Protein AF-A0A9E5MXH0-F1 (afdb_monomer_lite)

Radius of gyration: 25.05 Å; chains: 1; bounding box: 54×16×66 Å

Structure (mmCIF, N/CA/C/O backbone):
data_AF-A0A9E5MXH0-F1
#
_entry.id   AF-A0A9E5MXH0-F1
#
loop_
_atom_site.group_PDB
_atom_site.id
_atom_site.type_symbol
_atom_site.label_atom_id
_atom_site.label_alt_id
_atom_site.label_comp_id
_atom_site.label_asym_id
_atom_site.label_entity_id
_atom_site.label_seq_id
_atom_site.pdbx_PDB_ins_code
_atom_site.Cartn_x
_atom_site.Cartn_y
_atom_site.Cartn_z
_atom_site.occupancy
_atom_site.B_iso_or_equiv
_atom_site.auth_seq_id
_atom_site.auth_comp_id
_atom_site.auth_asym_id
_atom_site.auth_atom_id
_atom_site.pdbx_PDB_model_num
ATOM 1 N N . VAL A 1 1 ? 4.016 -2.765 -22.501 1.00 86.38 1 VAL A N 1
ATOM 2 C CA . VAL A 1 1 ? 4.146 -1.748 -23.577 1.00 86.38 1 VAL A CA 1
ATOM 3 C C . VAL A 1 1 ? 5.470 -0.991 -23.498 1.00 86.38 1 VAL A C 1
ATOM 5 O O . VAL A 1 1 ? 6.201 -1.037 -24.473 1.00 86.38 1 VAL A O 1
ATOM 8 N N . ALA A 1 2 ? 5.832 -0.376 -22.363 1.00 87.38 2 ALA A N 1
ATOM 9 C CA . ALA A 1 2 ? 7.079 0.398 -22.224 1.00 87.38 2 ALA A CA 1
ATOM 10 C C . ALA A 1 2 ? 8.354 -0.352 -22.674 1.00 87.38 2 ALA A C 1
ATOM 12 O O . ALA A 1 2 ? 9.122 0.174 -23.471 1.00 87.38 2 ALA A O 1
ATOM 13 N N . VAL A 1 3 ? 8.527 -1.613 -22.257 1.00 90.88 3 VAL A N 1
ATOM 14 C CA . VAL A 1 3 ? 9.680 -2.449 -22.656 1.00 90.88 3 VAL A CA 1
ATOM 15 C C . VAL A 1 3 ? 9.691 -2.759 -24.161 1.00 90.88 3 VAL A C 1
ATOM 17 O O . VAL A 1 3 ? 10.746 -2.773 -24.783 1.00 90.88 3 VAL A O 1
ATOM 20 N N . ILE A 1 4 ? 8.518 -2.944 -24.776 1.00 93.38 4 ILE A N 1
ATOM 21 C CA . ILE A 1 4 ? 8.393 -3.200 -26.224 1.00 93.38 4 ILE A CA 1
ATOM 22 C C . ILE A 1 4 ? 8.837 -1.963 -27.015 1.00 93.38 4 ILE A C 1
ATOM 24 O O . ILE A 1 4 ? 9.572 -2.078 -27.995 1.00 93.38 4 ILE A O 1
ATOM 28 N N . VAL A 1 5 ? 8.437 -0.771 -26.561 1.00 92.56 5 VAL A N 1
ATOM 29 C CA . VAL A 1 5 ? 8.865 0.502 -27.157 1.00 92.56 5 VAL A CA 1
ATOM 30 C C . VAL A 1 5 ? 10.375 0.694 -26.992 1.00 92.56 5 VAL A C 1
ATOM 32 O O . VAL A 1 5 ? 11.050 1.004 -27.971 1.00 92.56 5 VAL A O 1
ATOM 35 N N . ALA A 1 6 ? 10.918 0.437 -25.797 1.00 90.81 6 ALA A N 1
ATOM 36 C CA . ALA A 1 6 ? 12.354 0.518 -25.531 1.00 90.81 6 ALA A CA 1
ATOM 37 C C . ALA A 1 6 ? 13.160 -0.414 -26.453 1.00 90.81 6 ALA A C 1
ATOM 39 O O . ALA A 1 6 ? 14.074 0.039 -27.137 1.00 90.81 6 ALA A O 1
ATOM 40 N N . GLY A 1 7 ? 12.764 -1.688 -26.556 1.00 90.62 7 GLY A N 1
ATOM 41 C CA . GLY A 1 7 ? 13.419 -2.662 -27.434 1.00 90.62 7 GLY A CA 1
ATOM 42 C C . GLY A 1 7 ? 13.357 -2.273 -28.913 1.00 90.62 7 GLY A C 1
ATOM 43 O O . GLY A 1 7 ? 14.344 -2.412 -29.632 1.00 90.62 7 GLY A O 1
ATOM 44 N N . THR A 1 8 ? 12.237 -1.702 -29.360 1.00 93.81 8 THR A N 1
ATOM 45 C CA . THR A 1 8 ? 12.089 -1.226 -30.746 1.00 93.81 8 THR A CA 1
ATOM 46 C C . THR A 1 8 ? 13.029 -0.051 -31.044 1.00 93.81 8 THR A C 1
ATOM 48 O O . THR A 1 8 ? 13.658 -0.017 -32.100 1.00 93.81 8 THR A O 1
ATOM 51 N N . LEU A 1 9 ? 13.176 0.894 -30.108 1.00 91.69 9 LEU A N 1
ATOM 52 C CA . LEU A 1 9 ? 14.084 2.039 -30.255 1.00 91.69 9 LEU A CA 1
ATOM 53 C C . LEU A 1 9 ? 15.558 1.619 -30.289 1.00 91.69 9 LEU A C 1
ATOM 55 O O . LEU A 1 9 ? 16.338 2.196 -31.044 1.00 91.69 9 LEU A O 1
ATOM 59 N N . ILE A 1 10 ? 15.932 0.592 -29.525 1.00 93.12 10 ILE A N 1
ATOM 60 C CA . ILE A 1 10 ? 17.289 0.033 -29.556 1.00 93.12 10 ILE A CA 1
ATOM 61 C C . ILE A 1 10 ? 17.574 -0.598 -30.921 1.00 93.12 10 ILE A C 1
ATOM 63 O O . ILE A 1 10 ? 18.613 -0.315 -31.507 1.00 93.12 10 ILE A O 1
ATOM 67 N N . LEU A 1 11 ? 16.652 -1.405 -31.455 1.00 93.69 11 LEU A N 1
ATOM 68 C CA . LEU A 1 11 ? 16.851 -2.081 -32.743 1.00 93.69 11 LEU A CA 1
ATOM 69 C C . LEU A 1 11 ? 16.957 -1.109 -33.924 1.00 93.69 11 LEU A C 1
ATOM 71 O O . LEU A 1 11 ? 17.726 -1.360 -34.847 1.00 93.69 11 LEU A O 1
ATOM 75 N N . LEU A 1 12 ? 16.186 -0.018 -33.910 1.00 95.56 12 LEU A N 1
ATOM 76 C CA . LEU A 1 12 ? 16.137 0.932 -35.026 1.00 95.56 12 LEU A CA 1
ATOM 77 C C . LEU A 1 12 ? 17.206 2.030 -34.950 1.00 95.56 12 LEU A C 1
ATOM 79 O O . LEU A 1 12 ? 17.665 2.490 -35.992 1.00 95.56 12 LEU A O 1
ATOM 83 N N . TYR A 1 13 ? 17.592 2.463 -33.745 1.00 92.81 13 TYR A N 1
ATOM 84 C CA . TYR A 1 13 ? 18.429 3.655 -33.548 1.00 92.81 13 TYR A CA 1
ATOM 85 C C . TYR A 1 13 ? 19.709 3.398 -32.729 1.00 92.81 13 TYR A C 1
ATOM 87 O O . TYR A 1 13 ? 20.416 4.352 -32.418 1.00 92.81 13 TYR A O 1
ATOM 95 N N . ASP A 1 14 ? 19.993 2.148 -32.330 1.00 91.56 14 ASP A N 1
ATOM 96 C CA . ASP A 1 14 ? 21.060 1.765 -31.376 1.00 91.56 14 ASP A CA 1
ATOM 97 C C . ASP A 1 14 ? 21.032 2.599 -30.080 1.00 91.56 14 ASP A C 1
ATOM 99 O O . ASP A 1 14 ? 22.040 2.816 -29.402 1.00 91.56 14 ASP A O 1
ATOM 103 N N . TRP A 1 15 ? 19.846 3.093 -29.708 1.00 94.12 15 TRP A N 1
ATOM 104 C CA . TRP A 1 15 ? 19.678 3.987 -28.571 1.00 94.12 15 TRP A CA 1
ATOM 105 C C . TRP A 1 15 ? 19.643 3.206 -27.254 1.00 94.12 15 TRP A C 1
ATOM 107 O O . TRP A 1 15 ? 18.612 3.068 -26.607 1.00 94.12 15 TRP A O 1
ATOM 117 N N . ARG A 1 16 ? 20.800 2.706 -26.820 1.00 91.25 16 ARG A N 1
ATOM 118 C CA . ARG A 1 16 ? 20.932 1.825 -25.642 1.00 91.25 16 ARG A CA 1
ATOM 119 C C . ARG A 1 16 ? 20.580 2.483 -24.306 1.00 91.25 16 ARG A C 1
ATOM 121 O O . ARG A 1 16 ? 20.247 1.783 -23.359 1.00 91.25 16 ARG A O 1
ATOM 128 N N . LEU A 1 17 ? 20.620 3.815 -24.223 1.00 93.19 17 LEU A N 1
ATOM 129 C CA . LEU A 1 17 ? 20.287 4.552 -22.997 1.00 93.19 17 LEU A CA 1
ATOM 130 C C . LEU A 1 17 ? 18.789 4.480 -22.645 1.00 93.19 17 LEU A C 1
ATOM 132 O O . LEU A 1 17 ? 18.419 4.726 -21.500 1.00 93.19 17 LEU A O 1
ATOM 136 N N . ILE A 1 18 ? 17.919 4.122 -23.594 1.00 93.69 18 ILE A N 1
ATOM 137 C CA . ILE A 1 18 ? 16.480 4.031 -23.327 1.00 93.69 18 ILE A CA 1
ATOM 138 C C . ILE A 1 18 ? 16.139 2.926 -22.317 1.00 93.69 18 ILE A C 1
ATOM 140 O O . ILE A 1 18 ? 15.214 3.093 -21.526 1.00 93.69 18 ILE A O 1
ATOM 144 N N . ASP A 1 19 ? 16.904 1.834 -22.298 1.00 92.94 19 ASP A N 1
ATOM 145 C CA . ASP A 1 19 ? 16.679 0.694 -21.407 1.00 92.94 19 ASP A CA 1
ATOM 146 C C . ASP A 1 19 ? 16.830 1.050 -19.915 1.00 92.94 19 ASP A C 1
ATOM 148 O O . ASP A 1 19 ? 15.865 0.867 -19.162 1.00 92.94 19 ASP A O 1
ATOM 152 N N . PRO A 1 20 ? 17.951 1.650 -19.455 1.00 95.12 20 PRO A N 1
ATOM 153 C CA . PRO A 1 20 ? 18.071 2.066 -18.062 1.00 95.12 20 PRO A CA 1
ATOM 154 C C . PRO A 1 20 ? 17.068 3.166 -17.689 1.00 95.12 20 PRO A C 1
ATOM 156 O O . PRO A 1 20 ? 16.559 3.155 -16.570 1.00 95.12 20 PRO A O 1
ATOM 159 N N . ILE A 1 21 ? 16.718 4.078 -18.608 1.00 96.06 21 ILE A N 1
ATOM 160 C CA . ILE A 1 21 ? 15.706 5.120 -18.354 1.00 96.06 21 ILE A CA 1
ATOM 161 C C . ILE A 1 21 ? 14.335 4.490 -18.090 1.00 96.06 21 ILE A C 1
ATOM 163 O O . ILE A 1 21 ? 13.688 4.800 -17.087 1.00 96.06 21 ILE A O 1
ATOM 167 N N . VAL A 1 22 ? 13.889 3.595 -18.974 1.00 95.88 22 VAL A N 1
ATOM 168 C CA . VAL A 1 22 ? 12.591 2.922 -18.841 1.00 95.88 22 VAL A CA 1
ATOM 169 C C . VAL A 1 22 ? 12.570 2.032 -17.601 1.00 95.88 22 VAL A C 1
ATOM 171 O O . VAL A 1 22 ? 11.583 2.043 -16.867 1.00 95.88 22 VAL A O 1
ATOM 174 N N . THR A 1 23 ? 13.665 1.327 -17.315 1.00 95.44 23 THR A N 1
ATOM 175 C CA . THR A 1 23 ? 13.794 0.483 -16.121 1.00 95.44 23 THR A CA 1
ATOM 176 C C . THR A 1 23 ? 13.667 1.296 -14.835 1.00 95.44 23 THR A C 1
ATOM 178 O O . THR A 1 23 ? 12.871 0.939 -13.968 1.00 95.44 23 THR A O 1
ATOM 181 N N . ILE A 1 24 ? 14.380 2.422 -14.720 1.00 97.38 24 ILE A N 1
ATOM 182 C CA . ILE A 1 24 ? 14.278 3.315 -13.556 1.00 97.38 24 ILE A CA 1
ATOM 183 C C . ILE A 1 24 ? 12.863 3.891 -13.438 1.00 97.38 24 ILE A C 1
ATOM 185 O O . ILE A 1 24 ? 12.315 3.934 -12.338 1.00 97.38 24 ILE A O 1
ATOM 189 N N . GLY A 1 25 ? 12.243 4.285 -14.554 1.00 97.06 25 GLY A N 1
ATOM 190 C CA . GLY A 1 25 ? 10.870 4.794 -14.563 1.00 97.06 25 GLY A CA 1
ATOM 191 C C . GLY A 1 25 ? 9.856 3.772 -14.042 1.00 97.06 25 GLY A C 1
ATOM 192 O O . GLY A 1 25 ? 9.033 4.096 -13.186 1.00 97.06 25 GLY A O 1
ATOM 193 N N . ILE A 1 26 ? 9.949 2.520 -14.500 1.00 96.81 26 ILE A N 1
ATOM 194 C CA . ILE A 1 26 ? 9.100 1.423 -14.017 1.00 96.81 26 ILE A CA 1
ATOM 195 C C . ILE A 1 26 ? 9.378 1.140 -12.536 1.00 96.81 26 ILE A C 1
ATOM 197 O O . ILE A 1 26 ? 8.435 1.012 -11.758 1.00 96.81 26 ILE A O 1
ATOM 201 N N . ALA A 1 27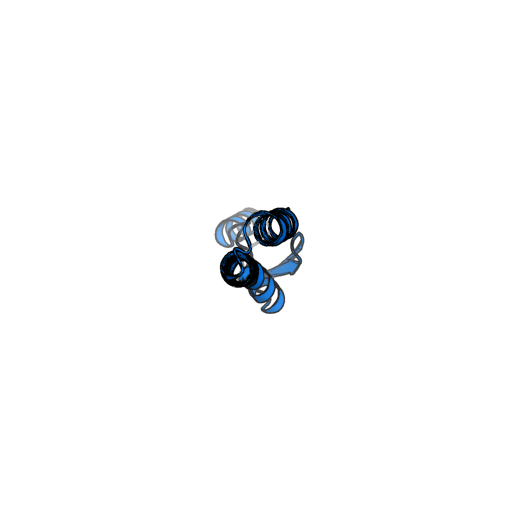 ? 10.647 1.082 -12.125 1.00 97.50 27 ALA A N 1
ATOM 202 C CA . ALA A 1 27 ? 11.021 0.832 -10.735 1.00 97.50 27 ALA A CA 1
ATOM 203 C C . ALA A 1 27 ? 10.475 1.914 -9.790 1.00 97.50 27 ALA A C 1
ATOM 205 O O . ALA A 1 27 ? 9.888 1.588 -8.760 1.00 97.50 27 ALA A O 1
ATOM 206 N N . ALA A 1 28 ? 10.600 3.191 -10.159 1.00 98.12 28 ALA A N 1
ATOM 207 C CA . ALA A 1 28 ? 10.058 4.307 -9.388 1.00 98.12 28 ALA A CA 1
ATOM 208 C C . ALA A 1 28 ? 8.526 4.249 -9.297 1.00 98.12 28 ALA A C 1
ATOM 210 O O . ALA A 1 28 ? 7.962 4.460 -8.224 1.00 98.12 28 ALA A O 1
ATOM 211 N N . TYR A 1 29 ? 7.854 3.916 -10.402 1.00 96.94 29 TYR A N 1
ATOM 212 C CA . TYR A 1 29 ? 6.404 3.751 -10.435 1.00 96.94 29 TYR A CA 1
ATOM 213 C C . TYR A 1 29 ? 5.931 2.621 -9.509 1.00 96.94 29 TYR A C 1
ATOM 215 O O . TYR A 1 29 ? 5.033 2.829 -8.692 1.00 96.94 29 TYR A O 1
ATOM 223 N N . ILE A 1 30 ? 6.573 1.450 -9.580 1.00 97.19 30 ILE A N 1
ATOM 224 C CA . ILE A 1 30 ? 6.285 0.315 -8.692 1.00 97.19 30 ILE A CA 1
ATOM 225 C C . ILE A 1 30 ? 6.525 0.704 -7.234 1.00 97.19 30 ILE A C 1
ATOM 227 O O . ILE A 1 30 ? 5.678 0.433 -6.387 1.00 97.19 30 ILE A O 1
ATOM 231 N N . LEU A 1 31 ? 7.650 1.361 -6.936 1.00 97.69 31 LEU A N 1
ATOM 232 C CA . LEU A 1 31 ? 7.994 1.770 -5.577 1.00 97.69 31 LEU A CA 1
ATOM 233 C C . LEU A 1 31 ? 6.962 2.745 -4.999 1.00 97.69 31 LEU A C 1
ATOM 235 O O . LEU A 1 31 ? 6.553 2.595 -3.851 1.00 97.69 31 LEU A O 1
ATOM 239 N N . TRP A 1 32 ? 6.509 3.713 -5.797 1.00 97.62 32 TRP A N 1
ATOM 240 C CA . TRP A 1 32 ? 5.464 4.648 -5.391 1.00 97.62 32 TRP A CA 1
ATOM 241 C C . TRP A 1 32 ? 4.144 3.936 -5.090 1.00 97.62 32 TRP A C 1
ATOM 243 O O . TRP A 1 32 ? 3.537 4.196 -4.052 1.00 97.62 32 TRP A O 1
ATOM 253 N N . HIS A 1 33 ? 3.724 3.003 -5.949 1.00 97.19 33 HIS A N 1
ATOM 254 C CA . HIS A 1 33 ? 2.529 2.199 -5.703 1.00 97.19 33 HIS A CA 1
ATOM 255 C C . HIS A 1 33 ? 2.667 1.349 -4.439 1.00 97.19 33 HIS A C 1
ATOM 257 O O . HIS A 1 33 ? 1.829 1.447 -3.548 1.00 97.19 33 HIS A O 1
ATOM 263 N N . ALA A 1 34 ? 3.757 0.594 -4.301 1.00 96.88 34 ALA A N 1
ATOM 264 C CA . ALA A 1 34 ? 4.007 -0.231 -3.124 1.00 96.88 34 ALA A CA 1
ATOM 265 C C . ALA A 1 34 ? 3.998 0.593 -1.825 1.00 96.88 34 ALA A C 1
ATOM 267 O O . ALA A 1 34 ? 3.375 0.193 -0.844 1.00 96.88 34 ALA A O 1
ATOM 268 N N . ALA A 1 35 ? 4.627 1.772 -1.827 1.0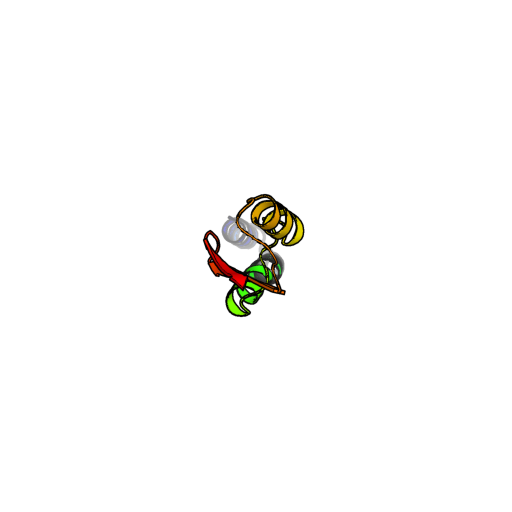0 96.19 35 ALA A N 1
ATOM 269 C CA . ALA A 1 35 ? 4.662 2.655 -0.664 1.00 96.19 35 ALA A CA 1
ATOM 270 C C . ALA A 1 35 ? 3.276 3.193 -0.266 1.00 96.19 35 ALA A C 1
ATOM 272 O O . ALA A 1 35 ? 3.034 3.428 0.916 1.00 96.19 35 ALA A O 1
ATOM 273 N N . ARG A 1 36 ? 2.358 3.393 -1.221 1.00 95.44 36 ARG A N 1
ATOM 274 C CA . ARG A 1 36 ? 0.983 3.828 -0.919 1.00 95.44 36 ARG A CA 1
ATOM 275 C C . ARG A 1 36 ? 0.112 2.680 -0.423 1.00 95.44 36 ARG A C 1
ATOM 277 O O . ARG A 1 36 ? -0.605 2.861 0.556 1.00 95.44 36 ARG A O 1
ATOM 284 N N . GLU A 1 37 ? 0.209 1.515 -1.055 1.00 94.62 37 GLU A N 1
ATOM 285 C CA . GLU A 1 37 ? -0.642 0.360 -0.740 1.00 94.62 37 GLU A CA 1
ATOM 286 C C . GLU A 1 37 ? -0.234 -0.357 0.558 1.00 94.62 37 GLU A C 1
ATOM 288 O O . GLU A 1 37 ? -1.068 -0.974 1.217 1.00 94.62 37 GLU A O 1
ATOM 293 N N . ILE A 1 38 ? 1.027 -0.247 0.994 1.00 95.81 38 ILE A N 1
ATOM 294 C CA . ILE A 1 38 ? 1.476 -0.899 2.235 1.00 95.81 38 ILE A CA 1
ATOM 295 C C . ILE A 1 38 ? 0.857 -0.274 3.495 1.00 95.81 38 ILE A C 1
ATOM 297 O O . ILE A 1 38 ? 0.672 -0.960 4.498 1.00 95.81 38 ILE A O 1
ATOM 301 N N . VAL A 1 39 ? 0.511 1.018 3.462 1.00 92.56 39 VAL A N 1
ATOM 302 C CA . VAL A 1 39 ? -0.019 1.736 4.633 1.00 92.56 39 VAL A CA 1
ATOM 303 C C . VAL A 1 39 ? -1.374 1.166 5.086 1.00 92.56 39 VAL A C 1
ATOM 305 O O . VAL A 1 39 ? -1.497 0.844 6.271 1.00 92.56 39 VAL A O 1
ATOM 308 N N . PRO A 1 40 ? -2.383 0.986 4.207 1.00 91.12 40 PRO A N 1
ATOM 309 C CA . PRO A 1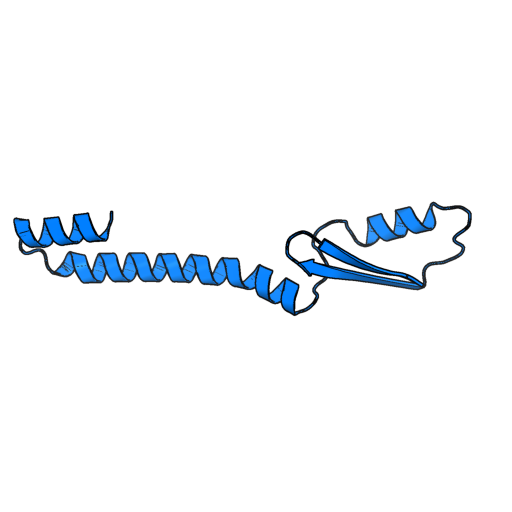 40 ? -3.617 0.279 4.554 1.00 91.12 40 PRO A CA 1
ATOM 310 C C . PRO A 1 40 ? -3.382 -1.122 5.128 1.00 91.12 40 PRO A C 1
ATOM 312 O O . PRO A 1 40 ? -3.970 -1.461 6.152 1.00 91.12 40 PRO A O 1
ATOM 315 N N . VAL A 1 41 ? -2.480 -1.905 4.527 1.00 92.69 41 VAL A N 1
ATOM 316 C CA . VAL A 1 41 ? -2.165 -3.267 4.991 1.00 92.69 41 VAL A CA 1
ATOM 317 C C . VAL A 1 41 ? -1.607 -3.245 6.412 1.00 92.69 41 VAL A C 1
ATOM 319 O O . VAL A 1 41 ? -2.076 -3.987 7.272 1.00 92.69 41 VAL A O 1
ATOM 322 N N . ILE A 1 42 ? -0.657 -2.349 6.695 1.00 93.81 42 ILE A N 1
ATOM 323 C CA . ILE A 1 42 ? -0.110 -2.170 8.046 1.00 93.81 42 ILE A CA 1
ATOM 324 C C . ILE A 1 42 ? -1.221 -1.793 9.030 1.00 93.81 42 ILE A C 1
ATOM 326 O O . ILE A 1 42 ? -1.250 -2.323 10.136 1.00 93.81 42 ILE A O 1
ATOM 330 N N . ARG A 1 43 ? -2.162 -0.918 8.649 1.00 92.19 43 ARG A N 1
ATOM 331 C CA . ARG A 1 43 ? -3.291 -0.554 9.521 1.00 92.19 43 ARG A CA 1
ATOM 332 C C . ARG A 1 43 ? -4.165 -1.757 9.872 1.00 92.19 43 ARG A C 1
ATOM 334 O O . ARG A 1 43 ? -4.522 -1.893 11.038 1.00 92.19 43 ARG A O 1
ATOM 341 N N . ILE A 1 44 ? -4.470 -2.619 8.903 1.00 91.81 44 ILE A N 1
ATOM 342 C CA . ILE A 1 44 ? -5.242 -3.848 9.139 1.00 91.81 44 ILE A CA 1
ATOM 343 C C . ILE A 1 44 ? -4.467 -4.787 10.075 1.00 91.81 44 ILE A C 1
ATOM 345 O O . ILE A 1 44 ? -5.003 -5.227 11.088 1.00 91.81 44 ILE A O 1
ATOM 349 N N . LEU A 1 45 ? -3.180 -5.030 9.800 1.00 93.00 45 LEU A N 1
ATOM 350 C CA . LEU A 1 45 ? -2.338 -5.909 10.626 1.00 93.00 45 LEU A CA 1
ATOM 351 C C . LEU A 1 45 ? -2.169 -5.406 12.064 1.00 93.00 45 LEU A C 1
ATOM 353 O O . LEU A 1 45 ? -2.072 -6.200 12.995 1.00 93.00 45 LEU A O 1
ATOM 357 N N . MET A 1 46 ? -2.151 -4.088 12.249 1.00 93.56 46 MET A N 1
ATOM 358 C CA . MET A 1 46 ? -2.064 -3.447 13.559 1.00 93.56 46 MET A CA 1
ATOM 359 C C . MET A 1 46 ? -3.419 -3.346 14.274 1.00 93.56 46 MET A C 1
ATOM 361 O O . MET A 1 46 ? -3.482 -2.712 15.326 1.00 93.56 46 MET A O 1
ATOM 365 N N . MET A 1 47 ? -4.495 -3.922 13.717 1.00 90.69 47 MET A N 1
ATOM 366 C CA . MET A 1 47 ? -5.868 -3.789 14.225 1.00 90.69 47 MET A CA 1
ATOM 367 C C . MET A 1 47 ? -6.233 -2.322 14.494 1.00 90.69 47 MET A C 1
ATOM 369 O O . MET A 1 47 ? -6.831 -1.972 15.512 1.00 90.69 47 MET A O 1
ATOM 373 N N . ALA A 1 48 ? -5.825 -1.433 13.586 1.00 90.31 48 ALA A N 1
ATOM 374 C CA . ALA A 1 48 ? -6.090 -0.013 13.720 1.00 90.31 48 ALA A CA 1
ATOM 375 C C . ALA A 1 48 ? -7.601 0.263 13.683 1.00 90.31 48 ALA A C 1
ATOM 377 O O . ALA A 1 48 ? -8.381 -0.461 13.055 1.00 90.31 48 ALA A O 1
ATOM 378 N N . SER A 1 49 ? -8.004 1.367 14.312 1.00 89.38 49 SER A N 1
ATOM 379 C CA . SER A 1 49 ? -9.393 1.815 14.260 1.00 89.38 49 SER A CA 1
ATOM 380 C C . SER A 1 49 ? -9.803 2.143 12.814 1.00 89.38 49 SER A C 1
ATOM 382 O O . SER A 1 49 ? -9.012 2.772 12.084 1.00 89.38 49 SER A O 1
ATOM 384 N N . PRO A 1 50 ? -11.001 1.714 12.367 1.00 86.56 50 PRO A N 1
ATOM 385 C CA . PRO A 1 50 ? -11.464 1.974 11.013 1.00 86.56 50 PRO A CA 1
ATOM 386 C C . PRO A 1 50 ? -11.699 3.471 10.793 1.00 86.56 50 PRO A C 1
ATOM 388 O O . PRO A 1 50 ? -12.061 4.216 11.698 1.00 86.56 50 PRO A O 1
ATOM 391 N N . THR A 1 51 ? -11.499 3.935 9.559 1.00 82.56 51 THR A N 1
ATOM 392 C CA . THR A 1 51 ? -11.771 5.336 9.177 1.00 82.56 51 THR A CA 1
ATOM 393 C C . THR A 1 51 ? -13.263 5.659 9.083 1.00 82.56 51 THR A C 1
ATOM 395 O O . THR A 1 51 ? -13.630 6.829 9.055 1.00 82.56 51 THR A O 1
ATOM 398 N N . SER A 1 52 ? -14.116 4.638 8.997 1.00 82.12 52 SER A N 1
ATOM 399 C CA . SER A 1 52 ? -15.573 4.753 8.959 1.00 82.12 52 SER A CA 1
ATOM 400 C C . SER A 1 52 ? -16.195 3.437 9.446 1.00 82.12 52 SER A C 1
ATOM 402 O O . SER A 1 52 ? -15.679 2.378 9.069 1.00 82.12 52 SER A O 1
ATOM 404 N N . PRO A 1 53 ? -17.286 3.458 10.234 1.00 81.75 53 PRO A N 1
ATOM 405 C CA . PRO A 1 53 ? -18.002 4.627 10.773 1.00 81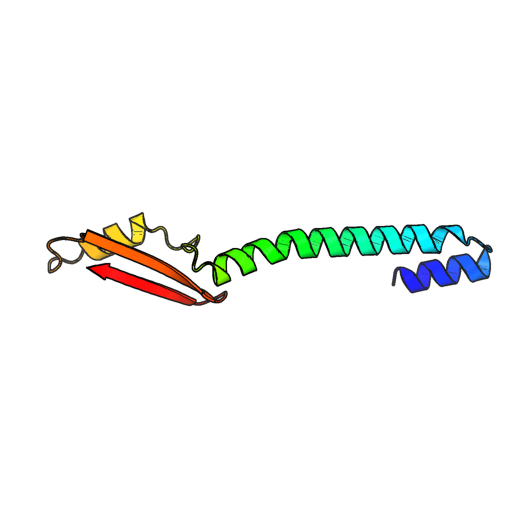.75 53 PRO A CA 1
ATOM 406 C C . PRO A 1 53 ? -17.210 5.382 11.859 1.00 81.75 53 PRO A C 1
ATOM 408 O O . PRO A 1 53 ? -16.214 4.877 12.372 1.00 81.75 53 PRO A O 1
ATOM 411 N N . SER A 1 54 ? -17.626 6.612 12.200 1.00 85.19 54 SER A N 1
ATOM 412 C CA . SER A 1 54 ? -16.959 7.381 13.261 1.00 85.19 54 SER A CA 1
ATOM 413 C C . SER A 1 54 ? -17.268 6.782 14.635 1.00 85.19 54 SER A C 1
ATOM 415 O O . SER A 1 54 ? -18.417 6.464 14.939 1.00 85.19 54 SER A O 1
ATOM 417 N N . LEU A 1 55 ? -16.246 6.659 15.489 1.00 86.06 55 LEU A N 1
ATOM 418 C CA . LEU A 1 55 ? -16.407 6.141 16.855 1.00 86.06 55 LEU A CA 1
ATOM 419 C C . LEU A 1 55 ? -17.470 6.915 17.649 1.00 86.06 55 LEU A C 1
ATOM 421 O O . LEU A 1 55 ? -18.241 6.314 18.390 1.00 86.06 55 LEU A O 1
ATOM 425 N N . ALA A 1 56 ? -17.532 8.237 17.462 1.00 86.94 56 ALA A N 1
ATOM 426 C CA . ALA A 1 56 ? -18.536 9.088 18.093 1.00 86.94 56 ALA A CA 1
ATOM 427 C C . ALA A 1 56 ? -19.956 8.753 17.615 1.00 86.94 56 ALA A C 1
ATOM 429 O O . ALA A 1 56 ? -20.835 8.563 18.443 1.00 86.94 56 ALA A O 1
ATOM 430 N N . ALA A 1 57 ? -20.168 8.586 16.304 1.00 88.44 57 ALA A N 1
ATOM 431 C CA . ALA A 1 57 ? -21.488 8.234 15.782 1.00 88.44 57 ALA A CA 1
ATOM 432 C C . ALA A 1 57 ? -21.956 6.860 16.278 1.00 88.44 57 ALA A C 1
ATOM 434 O O . ALA A 1 57 ? -23.124 6.707 16.618 1.00 88.44 57 ALA A O 1
ATOM 435 N N . VAL A 1 58 ? -21.050 5.876 16.363 1.00 90.00 58 VAL A N 1
ATOM 436 C CA . VAL A 1 58 ? -21.382 4.550 16.911 1.00 90.00 58 VAL A CA 1
ATOM 437 C C . VAL A 1 58 ? -21.760 4.652 18.388 1.00 90.00 58 VAL A C 1
ATOM 439 O O . VAL A 1 58 ? -22.762 4.080 18.804 1.00 90.00 58 VAL A O 1
ATOM 442 N N . ARG A 1 59 ? -20.996 5.414 19.178 1.00 89.12 59 ARG A N 1
ATOM 443 C CA . ARG A 1 59 ? -21.304 5.658 20.591 1.00 89.12 59 ARG A CA 1
ATOM 444 C C . ARG A 1 59 ? -22.672 6.312 20.772 1.00 89.12 59 ARG A C 1
ATOM 446 O O . ARG A 1 59 ? -23.459 5.834 21.582 1.00 89.12 59 ARG A O 1
ATOM 453 N N . ASP A 1 60 ? -22.931 7.398 20.051 1.00 90.12 60 ASP A N 1
ATOM 454 C CA . ASP A 1 60 ? -24.166 8.173 20.192 1.00 90.12 60 ASP A CA 1
ATOM 455 C C . ASP A 1 60 ? -25.385 7.343 19.777 1.00 90.12 60 ASP A C 1
ATOM 457 O O . ASP A 1 60 ? -26.439 7.441 20.396 1.00 90.12 60 ASP A O 1
ATOM 461 N N . GLN A 1 61 ? -25.224 6.473 18.775 1.00 91.25 61 GLN A N 1
ATOM 462 C CA . GLN A 1 61 ? -26.265 5.537 18.368 1.00 91.25 61 GLN A CA 1
ATOM 463 C C . GLN A 1 61 ? -26.552 4.489 19.452 1.00 91.25 61 GLN A C 1
ATOM 465 O O . GLN A 1 61 ? -27.715 4.245 19.755 1.00 91.25 61 GLN A O 1
ATOM 470 N N . ILE A 1 62 ? -25.524 3.908 20.078 1.00 90.12 62 ILE A N 1
ATOM 471 C CA . ILE A 1 62 ? -25.707 2.937 21.172 1.00 90.12 62 ILE A CA 1
ATOM 472 C C . ILE A 1 62 ? -26.388 3.594 22.383 1.00 90.12 62 ILE A C 1
ATOM 474 O O . ILE A 1 62 ? -27.300 3.015 22.957 1.00 90.12 62 ILE A O 1
ATOM 478 N N . LEU A 1 63 ? -25.991 4.817 22.744 1.00 91.12 63 LEU A N 1
ATOM 479 C CA . LEU A 1 63 ? -26.587 5.567 23.861 1.00 91.12 63 LEU A CA 1
ATOM 480 C C . LEU A 1 63 ? -27.996 6.108 23.568 1.00 91.12 63 LEU A C 1
ATOM 482 O O . LEU A 1 63 ? -28.633 6.648 24.469 1.00 91.12 63 LEU A O 1
ATOM 486 N N . SER A 1 64 ? -28.472 6.016 22.323 1.00 92.75 64 SER A N 1
ATOM 487 C CA . SER A 1 64 ? -29.839 6.409 21.966 1.00 92.75 64 SER A CA 1
ATOM 488 C C . SER A 1 64 ? -30.884 5.340 22.303 1.00 92.75 64 SER A C 1
ATOM 490 O O . SER A 1 64 ? -32.075 5.643 22.306 1.00 92.75 64 SER A O 1
ATOM 492 N N . GLU A 1 65 ? -30.446 4.118 22.617 1.00 92.50 65 GLU A N 1
ATOM 493 C CA . GLU A 1 65 ? -31.311 3.030 23.069 1.00 92.50 65 GLU A CA 1
ATOM 494 C C . GLU A 1 65 ? -31.672 3.220 24.551 1.00 92.50 65 GLU A C 1
ATOM 496 O O . GLU A 1 65 ? -30.793 3.332 25.405 1.00 92.50 65 GLU A O 1
ATOM 501 N N . GLU A 1 66 ? -32.970 3.228 24.873 1.00 86.19 66 GLU A N 1
ATOM 502 C CA . GLU A 1 66 ? -33.477 3.544 26.224 1.00 86.19 66 GLU A CA 1
ATOM 503 C C . GLU A 1 66 ? -33.005 2.563 27.314 1.00 86.19 66 GLU A C 1
ATOM 505 O O . GLU A 1 66 ? -32.994 2.905 28.496 1.00 86.19 66 GLU A O 1
ATOM 510 N N . GLU A 1 67 ? -32.607 1.349 26.929 1.00 90.06 67 GLU A N 1
ATOM 511 C CA . GLU A 1 67 ? -32.139 0.296 27.839 1.00 90.06 67 GLU A CA 1
ATOM 512 C C . GLU A 1 67 ? -30.650 0.438 28.218 1.00 90.06 67 GLU A C 1
ATOM 514 O O . GLU A 1 67 ? -30.171 -0.269 29.108 1.00 90.06 67 GLU A O 1
ATOM 519 N N . VAL A 1 68 ? -29.906 1.339 27.565 1.00 88.12 68 VAL A N 1
ATOM 520 C CA . VAL A 1 68 ? -28.466 1.530 27.782 1.00 88.12 68 VAL A CA 1
ATOM 521 C C . VAL A 1 68 ? -28.224 2.695 28.744 1.00 88.12 68 VAL A C 1
ATOM 523 O O . VAL A 1 68 ? -28.345 3.862 28.381 1.00 88.12 68 VAL A O 1
ATOM 526 N N . GLU A 1 69 ? -27.826 2.387 29.981 1.00 84.69 69 GLU A N 1
ATOM 527 C CA . GLU A 1 69 ? -27.551 3.406 31.007 1.00 84.69 69 GLU A CA 1
ATOM 528 C C . GLU A 1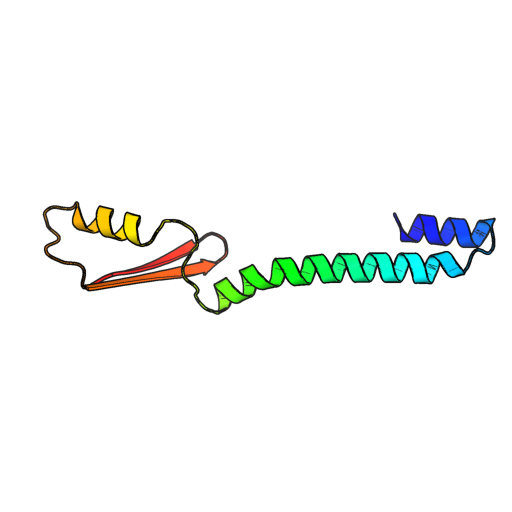 69 ? -26.186 4.098 30.812 1.00 84.69 69 GLU A C 1
ATOM 530 O O . GLU A 1 69 ? -26.058 5.310 31.006 1.00 84.69 69 GLU A O 1
ATOM 535 N N . SER A 1 70 ? -25.151 3.352 30.410 1.00 86.12 70 SER A N 1
ATOM 536 C CA . SER A 1 70 ? -23.807 3.890 30.171 1.00 86.12 70 SER A CA 1
ATOM 537 C C . SER A 1 70 ? -22.995 3.052 29.173 1.00 86.12 70 SER A C 1
ATOM 539 O O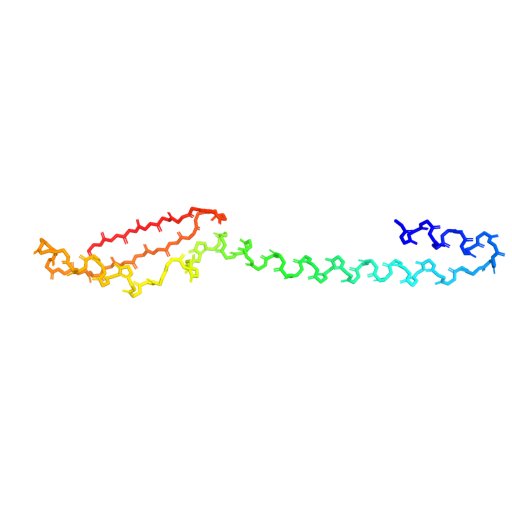 . SER A 1 70 ? -23.304 1.895 28.912 1.00 86.12 70 SER A O 1
ATOM 541 N N . LEU A 1 71 ? -21.940 3.663 28.614 1.00 86.81 71 LEU A N 1
ATOM 542 C CA . LEU A 1 71 ? -20.928 3.007 27.777 1.00 86.81 71 LEU A CA 1
ATOM 543 C C . LEU A 1 71 ? -19.536 3.444 28.255 1.00 86.81 71 LEU A C 1
ATOM 545 O O . LEU A 1 71 ? -19.184 4.625 28.155 1.00 86.81 71 LEU A O 1
ATOM 549 N N . HIS A 1 72 ? -18.754 2.508 28.787 1.00 82.94 72 HIS A N 1
ATOM 550 C CA . HIS A 1 72 ? -17.447 2.749 29.403 1.00 82.94 72 HIS A CA 1
ATOM 551 C C . HIS A 1 72 ? -16.285 2.434 28.465 1.00 82.94 72 HIS A C 1
ATOM 553 O O . HIS A 1 72 ? -15.312 3.192 28.405 1.00 82.94 72 HIS A O 1
ATOM 559 N N . HIS A 1 73 ? -16.391 1.340 27.714 1.00 85.06 73 HIS A N 1
ATOM 560 C CA . HIS A 1 73 ? -15.362 0.912 26.775 1.00 85.06 73 HIS A CA 1
ATOM 561 C C . HIS A 1 73 ? -16.006 0.630 25.428 1.00 85.06 73 HIS A C 1
ATOM 563 O O . HIS A 1 73 ? -16.929 -0.164 25.345 1.00 85.06 73 HIS A O 1
ATOM 569 N N . LEU A 1 74 ? -15.519 1.284 24.374 1.00 88.50 74 LEU A N 1
ATOM 570 C CA . LEU A 1 74 ? -15.902 1.002 22.993 1.00 88.50 74 LEU A CA 1
ATOM 571 C C . LEU A 1 74 ? -14.628 0.851 22.175 1.00 88.50 74 LEU A C 1
ATOM 573 O O . LEU A 1 74 ? -13.922 1.831 21.923 1.00 88.50 74 LEU A O 1
ATOM 577 N N . HIS A 1 75 ? -14.333 -0.373 21.765 1.00 89.75 75 HIS A N 1
ATOM 578 C CA . HIS A 1 75 ? -13.206 -0.685 20.900 1.00 89.75 75 HIS A CA 1
ATOM 579 C C . HIS A 1 75 ? -13.735 -1.128 19.543 1.00 89.75 75 HIS A C 1
ATOM 581 O O . HIS A 1 75 ? -14.577 -2.014 19.471 1.00 89.75 75 HIS A O 1
ATOM 587 N N . ILE A 1 76 ? -13.239 -0.515 18.467 1.00 91.62 76 ILE A N 1
ATOM 588 C CA . ILE A 1 76 ? -13.570 -0.891 17.089 1.00 91.62 76 ILE A CA 1
ATOM 589 C C . ILE A 1 76 ? -12.268 -1.011 16.307 1.00 91.62 76 ILE A C 1
ATOM 591 O O . ILE A 1 76 ? -11.469 -0.070 16.295 1.00 91.62 76 ILE A O 1
ATOM 595 N N . TRP A 1 77 ? -12.077 -2.140 15.632 1.00 92.81 77 TRP A N 1
ATOM 596 C CA . TRP A 1 77 ? -10.909 -2.416 14.801 1.00 92.81 77 TRP A CA 1
ATOM 597 C C . TRP A 1 77 ? -11.307 -3.074 13.483 1.00 92.81 77 TRP A C 1
ATOM 599 O O . TRP A 1 77 ? -12.370 -3.687 13.350 1.00 92.81 77 TRP A O 1
ATOM 609 N N . GLN A 1 78 ? -10.436 -2.933 12.492 1.00 90.69 78 GLN A N 1
ATOM 610 C CA . GLN A 1 78 ? -10.615 -3.526 11.176 1.00 90.69 78 GLN A CA 1
ATOM 611 C C . GLN A 1 78 ? -9.969 -4.921 11.131 1.00 90.69 78 GLN A C 1
ATOM 613 O O . GLN A 1 78 ? -8.792 -5.061 11.456 1.00 90.69 78 GLN A O 1
ATOM 618 N N . ILE A 1 79 ? -10.736 -5.951 10.752 1.00 90.19 79 ILE A N 1
ATOM 619 C CA . ILE A 1 79 ? -10.236 -7.332 10.597 1.00 90.19 79 ILE A CA 1
ATOM 620 C C . ILE A 1 79 ? -9.677 -7.539 9.189 1.00 90.19 79 ILE A C 1
ATOM 622 O O . ILE A 1 79 ? -8.637 -8.170 9.015 1.00 90.19 79 ILE A O 1
ATOM 626 N N . ASP A 1 80 ? -10.371 -7.009 8.186 1.00 89.56 80 ASP A N 1
ATOM 627 C CA . ASP A 1 80 ? -9.967 -7.050 6.786 1.00 89.56 80 ASP A CA 1
ATOM 628 C C . ASP A 1 80 ? -10.503 -5.818 6.041 1.00 89.56 80 ASP A C 1
ATOM 630 O O . ASP A 1 80 ? -11.107 -4.921 6.627 1.00 89.56 80 ASP A O 1
ATOM 634 N N . GLU A 1 81 ? -10.283 -5.751 4.733 1.00 87.00 81 GLU A N 1
ATOM 635 C CA . GLU A 1 81 ? -10.669 -4.626 3.871 1.00 87.00 81 GLU A CA 1
ATOM 636 C C . GLU A 1 81 ? -12.171 -4.283 3.908 1.00 87.00 81 GLU A C 1
ATOM 638 O O . GLU A 1 81 ? -12.558 -3.168 3.550 1.00 87.00 81 GLU A O 1
ATOM 643 N N . HIS A 1 82 ? -13.024 -5.210 4.347 1.00 88.50 82 HIS A N 1
ATOM 644 C CA . HIS A 1 82 ? -14.480 -5.086 4.296 1.00 88.50 82 HIS A CA 1
ATOM 645 C C . HIS A 1 82 ? -15.171 -5.305 5.643 1.00 88.50 82 HIS A C 1
ATOM 647 O O . HIS A 1 82 ? -16.361 -5.011 5.772 1.00 88.50 82 HIS A O 1
ATOM 653 N N . ARG A 1 83 ? -14.461 -5.825 6.647 1.00 89.50 83 ARG A N 1
ATOM 654 C CA . ARG A 1 83 ? -15.044 -6.238 7.923 1.00 89.50 83 ARG A CA 1
ATOM 655 C C . ARG A 1 83 ? -14.393 -5.522 9.094 1.00 89.50 83 ARG A C 1
ATOM 657 O O . ARG A 1 83 ? -13.178 -5.554 9.283 1.00 89.50 83 ARG A O 1
ATOM 664 N N . ASN A 1 84 ? -15.256 -4.967 9.938 1.00 90.50 84 ASN A N 1
ATOM 665 C CA . ASN A 1 84 ? -14.905 -4.403 11.234 1.00 90.50 84 ASN A CA 1
ATOM 666 C C . ASN A 1 84 ? -15.424 -5.319 12.348 1.00 90.50 84 ASN A C 1
ATOM 668 O O . ASN A 1 84 ? -16.464 -5.962 12.193 1.00 90.50 84 ASN A O 1
ATOM 672 N N . ALA A 1 85 ? -14.721 -5.342 13.473 1.00 90.50 85 ALA A N 1
ATOM 673 C CA . ALA A 1 85 ? -15.201 -5.906 14.728 1.00 90.50 85 ALA A CA 1
ATOM 674 C C . ALA A 1 85 ? -15.266 -4.817 15.796 1.00 90.50 85 ALA A C 1
ATOM 676 O O . ALA A 1 85 ? -14.538 -3.823 15.725 1.00 90.50 85 ALA A O 1
ATOM 677 N N . PHE A 1 86 ? -16.158 -5.005 16.766 1.00 91.44 86 PHE A N 1
ATOM 678 C CA . PHE A 1 86 ? -16.265 -4.123 17.914 1.00 91.44 86 PHE A CA 1
ATOM 679 C C . PHE A 1 86 ? -16.510 -4.900 19.209 1.00 91.44 86 PHE A C 1
ATOM 681 O O . PHE A 1 86 ? -17.072 -5.994 19.187 1.00 91.44 86 PHE A O 1
ATOM 688 N N . GLU A 1 87 ? -16.108 -4.297 20.324 1.00 90.31 87 GLU A N 1
ATOM 689 C CA . GLU A 1 87 ? -16.386 -4.731 21.692 1.00 90.31 87 GLU A CA 1
ATOM 690 C C . GLU A 1 87 ? -16.848 -3.515 22.506 1.00 90.31 87 GLU A C 1
ATOM 692 O O . GLU A 1 87 ? -16.268 -2.430 22.383 1.00 90.31 87 GLU A O 1
ATOM 697 N N . ALA A 1 88 ? -17.904 -3.689 23.302 1.00 90.62 88 ALA A N 1
ATOM 698 C CA . ALA A 1 88 ? -18.546 -2.627 24.067 1.00 90.62 88 ALA A CA 1
ATOM 699 C C . ALA A 1 88 ? -18.939 -3.114 25.472 1.00 90.62 88 ALA A C 1
ATOM 701 O O . ALA A 1 88 ? -19.422 -4.240 25.601 1.00 90.62 88 ALA A O 1
ATOM 702 N N . HIS A 1 89 ? -18.713 -2.278 26.493 1.00 87.94 89 HIS A N 1
ATOM 703 C CA . HIS A 1 89 ? -19.104 -2.492 27.898 1.00 87.94 89 HIS A CA 1
ATOM 704 C C . HIS A 1 89 ? -19.755 -1.237 28.458 1.00 87.94 89 HIS A C 1
ATOM 706 O O . HIS A 1 89 ? -19.197 -0.137 28.208 1.00 87.94 89 HIS A O 1
#

Secondary structure (DSSP, 8-state):
-HHHHHHHHHHHH--TTHHHHHHHHHHHHHHHHHHHHHHHHHHHHTTPPPSSS-HHHHHHHHTTSTT------EEEEESSSS-EEEEE-

Sequence (89 aa):
VAVIVAGTLILLYDWRLIDPIVTIGIAAYILWHAAREIVPVIRILMMASPTSPSLAAVRDQILSEEEVESLHHLHIWQIDEHRNAFEAH

Foldseek 3Di:
DQVVVLVVCCVPPVPPVSVVVSVVVVVVVVVVVCVVVVVVVVQLVVQHADPPDDPVVVQVVVVVDPVDPDWDDWDKGHNDPPDIDIDTD

pLDDT: mean 91.37, std 3.89, range [81.75, 98.12]